Protein AF-A0A0M8XCL8-F1 (afdb_monomer)

Secondary structure (DSSP, 8-state):
-HHHHHHHHHIIIIITTPPTT-PPP---THHHH---GGGHHHHHHHHHHHHHHHT-PPPPSS-SS---

Mean predicted aligned error: 4.46 Å

Solvent-accessible surface area (backbone atoms only — not comparable to full-atom values): 4477 Å² total; per-residue (Å²): 126,64,66,63,54,54,51,49,52,47,42,70,74,67,50,65,92,54,59,86,95,54,78,84,89,80,74,52,65,44,56,79,73,44,84,53,65,92,49,42,64,60,51,46,51,52,53,51,54,53,20,63,75,68,74,46,82,77,82,50,50,98,68,89,67,83,82,127

Foldseek 3Di:
DPPVVVVVVCCVPPVPPDDPPDDDDDAAPCQVVNCPDPCRVVSVVVLVVVCVVVVHRDDRPPCDDDDD

Radius of gyration: 13.29 Å; Cα contacts (8 Å, |Δi|>4): 34; chains: 1; bounding box: 31×23×33 Å

Structure (mmCIF, N/CA/C/O backbone):
data_AF-A0A0M8XCL8-F1
#
_entry.id   AF-A0A0M8XCL8-F1
#
loop_
_atom_site.group_PDB
_atom_site.id
_atom_site.type_symbol
_atom_site.label_atom_id
_atom_site.label_alt_id
_atom_site.label_comp_id
_atom_site.label_asym_id
_atom_site.label_entity_id
_atom_site.label_seq_id
_atom_site.pdbx_PDB_ins_code
_atom_site.Cartn_x
_atom_site.Cartn_y
_atom_site.Cartn_z
_atom_site.occupancy
_atom_site.B_iso_or_equiv
_atom_site.auth_seq_id
_atom_site.auth_comp_id
_atom_site.auth_asym_id
_atom_site.auth_atom_id
_atom_site.pdbx_PDB_model_num
ATOM 1 N N . MET A 1 1 ? 16.073 -7.872 3.187 1.00 59.12 1 MET A N 1
ATOM 2 C CA . MET A 1 1 ? 16.685 -6.800 4.009 1.00 59.12 1 MET A CA 1
ATOM 3 C C . MET A 1 1 ? 15.854 -5.517 4.031 1.00 59.12 1 MET A C 1
ATOM 5 O O . MET A 1 1 ? 15.824 -4.895 5.078 1.00 59.12 1 MET A O 1
ATOM 9 N N . GLY A 1 2 ? 15.165 -5.120 2.949 1.00 77.06 2 GLY A N 1
ATOM 10 C CA . GLY A 1 2 ? 14.323 -3.909 2.954 1.00 77.06 2 GLY A CA 1
ATOM 11 C C . GLY A 1 2 ? 13.044 -4.014 3.798 1.00 77.06 2 GLY A C 1
ATOM 12 O O . GLY A 1 2 ? 12.758 -3.103 4.567 1.00 77.06 2 GLY A O 1
ATOM 13 N N . ASP A 1 3 ? 12.320 -5.134 3.705 1.00 83.38 3 ASP A N 1
ATOM 14 C CA . ASP A 1 3 ? 10.965 -5.254 4.272 1.00 83.38 3 ASP A CA 1
ATOM 15 C C . ASP A 1 3 ? 10.884 -5.032 5.797 1.00 83.38 3 ASP A C 1
ATOM 17 O O . ASP A 1 3 ? 10.019 -4.263 6.225 1.00 83.38 3 ASP A O 1
ATOM 21 N N . PRO A 1 4 ? 11.785 -5.591 6.640 1.00 85.50 4 PRO A N 1
ATOM 22 C CA . PRO A 1 4 ? 11.748 -5.315 8.078 1.00 85.50 4 PRO A CA 1
ATOM 23 C C . PRO A 1 4 ? 12.033 -3.845 8.418 1.00 85.50 4 PRO A C 1
ATOM 25 O O . PRO A 1 4 ? 11.437 -3.301 9.344 1.00 85.50 4 PRO A O 1
ATOM 28 N N . ILE A 1 5 ? 12.905 -3.175 7.654 1.00 90.62 5 ILE A N 1
ATOM 29 C CA . ILE A 1 5 ? 13.255 -1.763 7.873 1.00 90.62 5 ILE A CA 1
ATOM 30 C C . ILE A 1 5 ? 12.064 -0.859 7.527 1.00 90.62 5 ILE A C 1
ATOM 32 O O . ILE A 1 5 ? 11.727 0.038 8.300 1.00 90.62 5 ILE A O 1
ATOM 36 N N . GLU A 1 6 ? 11.398 -1.106 6.395 1.00 89.25 6 GLU A N 1
ATOM 37 C CA . GLU A 1 6 ? 10.212 -0.342 5.983 1.00 89.25 6 GLU A CA 1
ATOM 38 C C . GLU A 1 6 ? 9.059 -0.524 6.982 1.00 89.25 6 GLU A C 1
ATOM 40 O O . GLU A 1 6 ? 8.442 0.458 7.405 1.00 89.25 6 GLU A O 1
ATOM 45 N N . ALA A 1 7 ? 8.819 -1.759 7.434 1.00 88.00 7 ALA A N 1
ATOM 46 C CA . ALA A 1 7 ? 7.800 -2.049 8.438 1.00 88.00 7 ALA A CA 1
ATOM 47 C C . ALA A 1 7 ? 8.078 -1.327 9.768 1.00 88.00 7 ALA A C 1
ATOM 49 O O . ALA A 1 7 ? 7.183 -0.678 10.314 1.00 88.00 7 ALA A O 1
ATOM 50 N N . GLN A 1 8 ? 9.316 -1.378 10.267 1.00 88.75 8 GLN A N 1
ATOM 51 C CA . GLN A 1 8 ? 9.703 -0.695 11.506 1.00 88.75 8 GLN A CA 1
ATOM 52 C C . GLN A 1 8 ? 9.542 0.824 11.402 1.00 88.75 8 GLN A C 1
ATOM 54 O O . GLN A 1 8 ? 9.003 1.441 12.323 1.00 88.75 8 GLN A O 1
ATOM 59 N N . ALA A 1 9 ? 9.941 1.426 10.278 1.00 91.62 9 ALA A N 1
ATOM 60 C CA . ALA A 1 9 ? 9.759 2.856 10.048 1.00 91.62 9 ALA A CA 1
ATOM 61 C C . ALA A 1 9 ? 8.2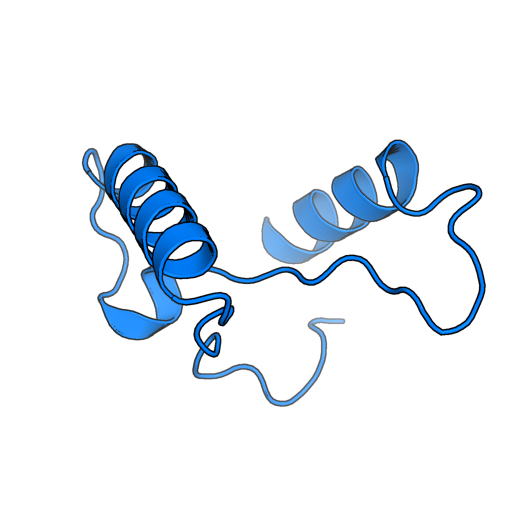71 3.246 10.077 1.00 91.62 9 ALA A C 1
ATOM 63 O O . ALA A 1 9 ? 7.887 4.195 10.763 1.00 91.62 9 ALA A O 1
ATOM 64 N N . ILE A 1 10 ? 7.410 2.471 9.409 1.00 90.19 10 ILE A N 1
ATOM 65 C CA . ILE A 1 10 ? 5.960 2.704 9.413 1.00 90.19 10 ILE A CA 1
ATOM 66 C C . ILE A 1 10 ? 5.381 2.571 10.827 1.00 90.19 10 ILE A C 1
ATOM 68 O O . ILE A 1 10 ? 4.584 3.415 11.237 1.00 90.19 10 ILE A O 1
ATOM 72 N N . VAL A 1 11 ? 5.781 1.553 11.592 1.00 88.81 11 VAL A N 1
ATOM 73 C CA . VAL A 1 11 ? 5.313 1.358 12.975 1.00 88.81 11 VAL A CA 1
ATOM 74 C C . VAL A 1 11 ? 5.751 2.516 13.873 1.00 88.81 11 VAL A C 1
ATOM 76 O O . VAL A 1 11 ? 4.941 3.029 14.647 1.00 88.81 11 VAL A O 1
ATOM 79 N N . ALA A 1 12 ? 6.997 2.972 13.745 1.00 90.69 12 ALA A N 1
ATOM 80 C CA . ALA A 1 12 ? 7.521 4.083 14.530 1.00 90.69 12 ALA A CA 1
ATOM 81 C C . ALA A 1 12 ? 6.791 5.405 14.237 1.00 90.69 12 ALA A C 1
ATOM 83 O O . ALA A 1 12 ? 6.511 6.165 15.162 1.00 90.69 12 ALA A O 1
ATOM 84 N N . THR A 1 13 ? 6.454 5.675 12.971 1.00 92.12 13 THR A N 1
ATOM 85 C CA . THR A 1 13 ? 5.830 6.945 12.561 1.00 92.12 13 THR A CA 1
ATOM 86 C C . THR A 1 13 ? 4.305 6.939 12.669 1.00 92.12 13 THR A C 1
ATOM 88 O O . THR A 1 13 ? 3.719 7.933 13.087 1.00 92.12 13 THR A O 1
ATOM 91 N N . TYR A 1 14 ? 3.650 5.837 12.300 1.00 89.12 14 TYR A N 1
ATOM 92 C CA . TYR A 1 14 ? 2.191 5.766 12.161 1.00 89.12 14 TYR A CA 1
ATOM 93 C C . TYR A 1 14 ? 1.517 4.768 13.105 1.00 89.12 14 TYR A C 1
ATOM 95 O O . TYR A 1 14 ? 0.288 4.761 13.190 1.00 89.12 14 TYR A O 1
ATOM 103 N N . GLY A 1 15 ? 2.280 3.913 13.792 1.00 86.19 15 GLY A N 1
ATOM 104 C CA . GLY A 1 15 ? 1.743 2.938 14.744 1.00 86.19 15 GLY A CA 1
ATOM 105 C C . GLY A 1 15 ? 1.414 3.533 16.115 1.00 86.19 15 GLY A C 1
ATOM 106 O O . GLY A 1 15 ? 0.514 3.041 16.792 1.00 86.19 15 GLY A O 1
ATOM 107 N N . GLN A 1 16 ? 2.097 4.609 16.513 1.00 85.19 16 GLN A N 1
ATOM 108 C CA . GLN A 1 16 ? 1.919 5.233 17.826 1.00 85.19 16 GLN A CA 1
ATOM 109 C C . GLN A 1 16 ? 0.546 5.910 17.960 1.00 85.19 16 GLN A C 1
ATOM 111 O O . GLN A 1 16 ? 0.090 6.607 17.055 1.00 85.19 16 GLN A O 1
ATOM 116 N N . GLY A 1 17 ? -0.119 5.709 19.103 1.00 85.38 17 GLY A N 1
ATOM 117 C CA . GLY A 1 17 ? -1.390 6.372 19.430 1.00 85.38 17 GLY A CA 1
ATOM 118 C C . GLY A 1 17 ? -2.605 5.908 18.617 1.00 85.38 17 GLY A C 1
ATOM 119 O O . GLY A 1 17 ? -3.657 6.548 18.674 1.00 85.38 17 GLY A O 1
ATOM 120 N N . ARG A 1 18 ? -2.498 4.808 17.858 1.00 87.38 18 ARG A N 1
ATOM 121 C CA . ARG A 1 18 ? -3.655 4.230 17.165 1.00 87.38 18 ARG A CA 1
ATOM 122 C C . ARG A 1 18 ? -4.582 3.527 18.165 1.00 87.38 18 ARG A C 1
ATOM 124 O O . ARG A 1 18 ? -4.091 2.754 18.985 1.00 87.38 18 ARG A O 1
ATOM 131 N N . PRO A 1 19 ? -5.909 3.737 18.082 1.00 90.62 19 PRO A N 1
ATOM 132 C CA . PRO A 1 19 ? -6.862 2.997 18.897 1.00 90.62 19 PRO A CA 1
ATOM 133 C C . PRO A 1 19 ? -6.755 1.491 18.663 1.00 90.62 19 PRO A C 1
ATOM 135 O O . PRO A 1 19 ? -6.564 1.037 17.528 1.00 90.62 19 PRO A O 1
ATOM 138 N N . GLU A 1 20 ? -6.952 0.725 19.731 1.00 87.50 20 GLU A N 1
ATOM 139 C CA . GLU A 1 20 ? -7.063 -0.727 19.653 1.00 87.50 20 GLU A CA 1
ATOM 140 C C . GLU A 1 20 ? -8.176 -1.129 18.666 1.00 87.50 20 GLU A C 1
ATOM 142 O O . GLU A 1 20 ? -9.189 -0.440 18.517 1.00 87.50 20 GLU A O 1
ATOM 147 N N . GLY A 1 21 ? -7.952 -2.202 17.905 1.00 87.25 21 GLY A N 1
ATOM 148 C CA . GLY A 1 21 ? -8.888 -2.662 16.871 1.00 87.25 21 GLY A CA 1
ATOM 149 C C . GLY A 1 21 ? -8.919 -1.827 15.581 1.00 87.25 21 GLY A C 1
ATOM 150 O O . GLY A 1 21 ? -9.666 -2.165 14.664 1.00 87.25 21 GLY A O 1
ATOM 151 N N . ARG A 1 22 ? -8.103 -0.768 15.451 1.00 88.12 22 ARG A N 1
ATOM 152 C CA . ARG A 1 22 ? -7.993 0.041 14.218 1.00 88.12 22 ARG A CA 1
ATOM 153 C C . ARG A 1 22 ? -6.569 0.019 13.646 1.00 88.12 22 ARG A C 1
ATOM 155 O O . ARG A 1 22 ? -5.905 1.064 13.612 1.00 88.12 22 ARG A O 1
ATOM 162 N N . PRO A 1 23 ? -6.079 -1.139 13.163 1.00 88.19 23 PRO A N 1
ATOM 163 C CA . PRO A 1 23 ? -4.724 -1.246 12.633 1.00 88.19 23 PRO A CA 1
ATOM 164 C C . PRO A 1 23 ? -4.519 -0.340 11.413 1.00 88.1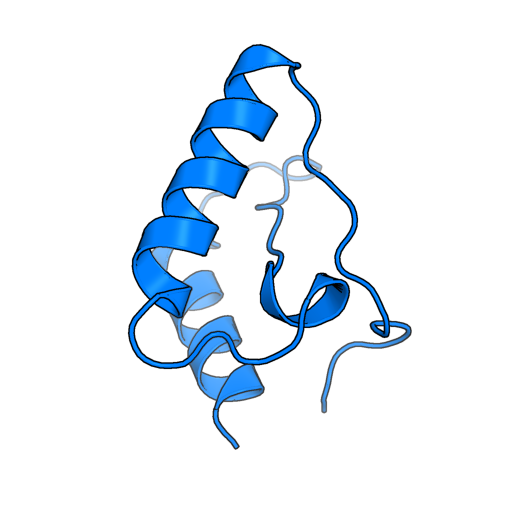9 23 PRO A C 1
ATOM 166 O 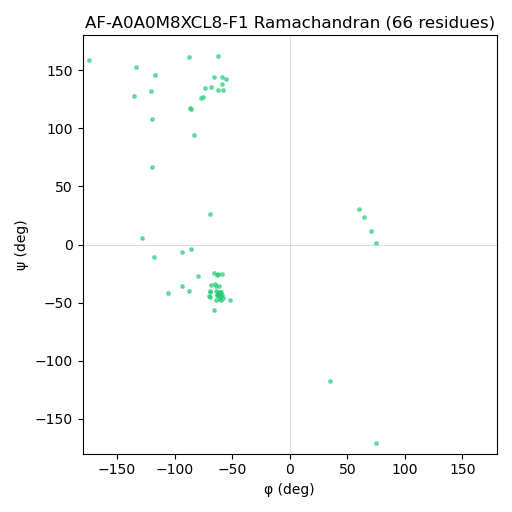O . PRO A 1 23 ? -5.471 0.143 10.791 1.00 88.19 23 PRO A O 1
ATOM 169 N N . LEU A 1 24 ? -3.256 -0.078 11.083 1.00 88.50 24 LEU A N 1
ATOM 170 C CA . LEU A 1 24 ? -2.897 0.462 9.779 1.00 88.50 24 LEU A CA 1
ATOM 171 C C . LEU A 1 24 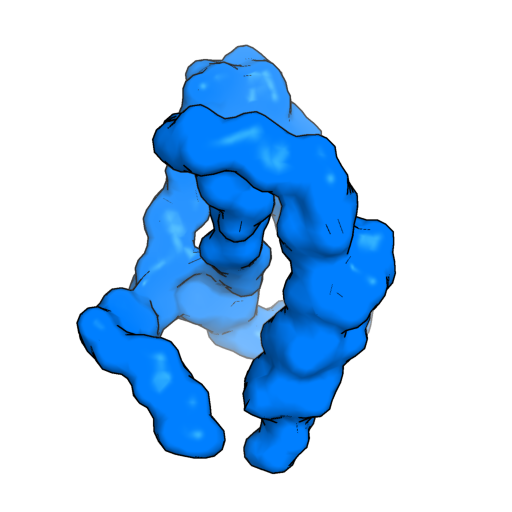? -2.750 -0.712 8.812 1.00 88.50 24 LEU A C 1
ATOM 173 O O . LEU A 1 24 ? -1.886 -1.564 8.996 1.00 88.50 24 LEU A O 1
ATOM 177 N N . TRP A 1 25 ? -3.595 -0.754 7.788 1.00 89.75 25 TRP A N 1
ATOM 178 C CA . TRP A 1 25 ? -3.490 -1.775 6.756 1.00 89.75 25 TRP A CA 1
ATOM 179 C C . TRP A 1 25 ? -2.354 -1.443 5.789 1.00 89.75 25 TRP A C 1
ATOM 181 O O . TRP A 1 25 ? -2.324 -0.353 5.217 1.00 89.75 25 TRP A O 1
ATOM 191 N N . LEU A 1 26 ? -1.440 -2.395 5.594 1.00 89.31 26 LEU A N 1
ATOM 192 C CA . LEU A 1 26 ? -0.287 -2.266 4.706 1.00 89.31 26 LEU A CA 1
ATOM 193 C C . LEU A 1 26 ? -0.363 -3.295 3.576 1.00 89.31 26 LEU A C 1
ATOM 195 O O . LEU A 1 26 ? -0.824 -4.421 3.763 1.00 89.31 26 LEU A O 1
ATOM 199 N N . GLY A 1 27 ? 0.109 -2.922 2.387 1.00 90.06 27 GLY A N 1
ATOM 200 C CA . GLY A 1 27 ? 0.205 -3.874 1.294 1.00 90.06 27 GLY A CA 1
ATOM 201 C C . GLY A 1 27 ? 0.886 -3.346 0.043 1.00 90.06 27 GLY A C 1
ATOM 202 O O . GLY A 1 27 ? 0.874 -2.147 -0.223 1.00 90.06 27 GLY A O 1
ATOM 203 N N . SER A 1 28 ? 1.390 -4.253 -0.792 1.00 91.12 28 SER A N 1
ATOM 204 C CA . SER A 1 28 ? 2.203 -3.920 -1.969 1.00 91.12 28 SER A CA 1
ATOM 205 C C . SER A 1 28 ? 1.574 -4.419 -3.267 1.00 91.12 28 SER A C 1
ATOM 207 O O . SER A 1 28 ? 1.21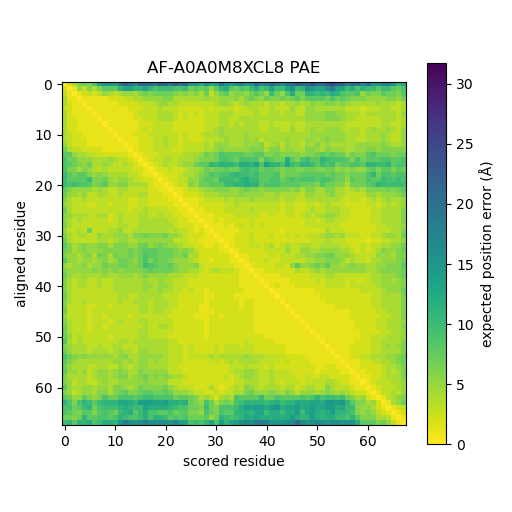2 -5.589 -3.378 1.00 91.12 28 SER A O 1
ATOM 209 N N . LEU A 1 29 ? 1.501 -3.545 -4.279 1.00 93.81 29 LEU A N 1
ATOM 210 C CA . LEU A 1 29 ? 1.066 -3.922 -5.632 1.00 93.81 29 LEU A CA 1
ATOM 211 C C . LEU A 1 29 ? 2.020 -4.937 -6.285 1.00 93.81 29 LEU A C 1
ATOM 213 O O . LEU A 1 29 ? 1.606 -5.727 -7.130 1.00 93.81 29 LEU A O 1
ATOM 217 N N . LYS A 1 30 ? 3.299 -4.942 -5.882 1.00 91.81 30 LYS A N 1
ATOM 218 C CA . LYS A 1 30 ? 4.331 -5.800 -6.485 1.00 91.81 30 LYS A CA 1
ATOM 219 C C . LYS A 1 30 ? 4.026 -7.288 -6.314 1.00 91.81 30 LYS A C 1
ATOM 221 O O . LYS A 1 30 ? 4.442 -8.086 -7.142 1.00 91.81 30 LYS A O 1
ATOM 226 N N . SER A 1 31 ? 3.260 -7.643 -5.282 1.00 89.12 31 SER A N 1
ATOM 227 C CA . SER A 1 31 ? 2.814 -9.021 -5.061 1.00 89.12 31 SER A CA 1
ATOM 228 C C . SER A 1 31 ? 1.866 -9.534 -6.153 1.00 89.12 31 SER A C 1
ATOM 230 O O . SER A 1 31 ? 1.795 -10.734 -6.375 1.00 89.12 31 SER A O 1
ATOM 232 N N . ASN A 1 32 ? 1.157 -8.643 -6.855 1.00 91.69 32 ASN A N 1
ATOM 233 C CA . ASN A 1 32 ? 0.183 -9.009 -7.885 1.00 91.69 32 ASN A CA 1
ATOM 234 C C . ASN A 1 32 ? 0.789 -9.030 -9.294 1.00 91.69 32 ASN A C 1
ATOM 236 O O . ASN A 1 32 ? 0.371 -9.834 -10.120 1.00 91.69 32 ASN A O 1
ATOM 240 N N . ILE A 1 33 ? 1.730 -8.124 -9.585 1.00 91.94 33 ILE A N 1
ATOM 241 C CA . ILE A 1 33 ? 2.221 -7.882 -10.958 1.00 91.94 33 ILE A CA 1
ATOM 242 C C . ILE A 1 33 ? 3.751 -7.923 -11.092 1.00 91.94 33 ILE A C 1
ATOM 244 O O . ILE A 1 33 ? 4.291 -7.598 -12.147 1.00 91.94 33 ILE A O 1
ATOM 248 N N . GLY A 1 34 ? 4.467 -8.279 -10.025 1.00 89.88 34 GLY A N 1
ATOM 249 C CA . GLY A 1 34 ? 5.925 -8.225 -9.972 1.00 89.88 34 GLY A CA 1
ATOM 250 C C . GLY A 1 34 ? 6.483 -6.804 -9.819 1.00 89.88 34 GLY A C 1
ATOM 251 O O . GLY A 1 34 ? 5.772 -5.827 -9.559 1.00 89.88 34 GLY A O 1
ATOM 252 N N . HIS A 1 35 ? 7.804 -6.669 -9.948 1.00 92.50 35 HIS A N 1
ATOM 253 C CA . HIS A 1 35 ? 8.480 -5.383 -9.800 1.00 92.50 35 HIS A CA 1
ATOM 254 C C . HIS A 1 35 ? 8.427 -4.582 -11.106 1.00 92.50 35 HIS A C 1
ATOM 256 O O . HIS A 1 35 ? 9.323 -4.670 -11.940 1.00 92.50 35 HIS A O 1
ATOM 262 N N . ALA A 1 36 ? 7.432 -3.704 -11.237 1.00 92.50 36 ALA A N 1
ATOM 263 C CA . ALA A 1 36 ? 7.222 -2.840 -12.409 1.00 92.50 36 ALA A CA 1
ATOM 264 C C . ALA A 1 36 ? 8.277 -1.715 -12.603 1.00 92.50 36 ALA A C 1
ATOM 266 O O . ALA A 1 36 ? 7.972 -0.665 -13.158 1.00 92.50 36 ALA A O 1
ATOM 267 N N . GLN A 1 37 ? 9.505 -1.904 -12.106 1.00 93.88 37 GLN A N 1
ATOM 268 C CA . GLN A 1 37 ? 10.631 -0.955 -12.125 1.00 93.88 37 GLN A CA 1
ATOM 269 C C . GLN A 1 37 ? 10.220 0.521 -11.966 1.00 93.88 37 GLN A C 1
ATOM 271 O O . GLN A 1 37 ? 9.649 0.879 -10.936 1.00 93.88 37 GLN A O 1
ATOM 276 N N . ALA A 1 38 ? 10.484 1.368 -12.968 1.00 93.75 38 ALA A N 1
ATOM 277 C CA . ALA A 1 38 ? 10.183 2.800 -12.947 1.00 93.75 38 ALA A CA 1
ATOM 278 C C . ALA A 1 38 ? 8.686 3.105 -12.747 1.00 93.75 38 ALA A C 1
ATOM 280 O O . ALA A 1 38 ? 8.332 4.146 -12.199 1.00 93.75 38 ALA A O 1
ATOM 281 N N . ALA A 1 39 ? 7.801 2.178 -13.123 1.00 94.06 39 ALA A N 1
ATOM 282 C CA . ALA A 1 39 ? 6.360 2.313 -12.943 1.00 94.06 39 ALA A CA 1
ATOM 283 C C . ALA A 1 39 ? 5.864 1.851 -11.559 1.00 94.06 39 ALA A C 1
ATOM 285 O O . ALA A 1 39 ? 4.683 2.008 -11.248 1.00 94.06 39 ALA A O 1
ATOM 286 N N . ALA A 1 40 ? 6.728 1.308 -10.692 1.00 92.44 40 ALA A N 1
ATOM 287 C CA . ALA A 1 40 ? 6.306 0.785 -9.391 1.00 92.44 40 ALA A CA 1
ATOM 288 C C . ALA A 1 40 ? 5.674 1.859 -8.486 1.00 92.44 40 ALA A C 1
ATOM 290 O O . ALA A 1 40 ? 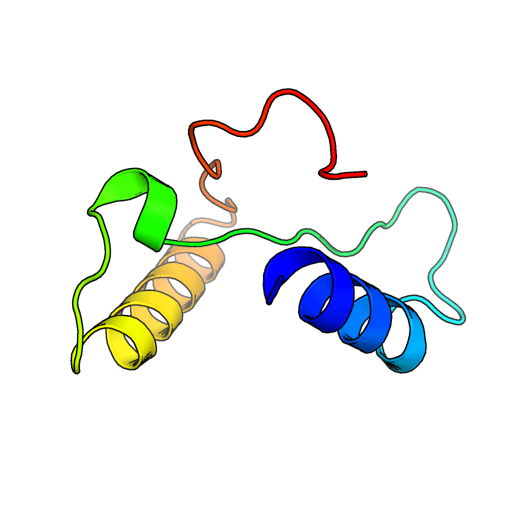4.730 1.557 -7.756 1.00 92.44 40 ALA A O 1
ATOM 291 N N . GLY A 1 41 ? 6.170 3.101 -8.550 1.00 93.19 41 GLY A N 1
ATOM 292 C CA . GLY A 1 41 ? 5.627 4.223 -7.780 1.00 93.19 41 GLY A CA 1
ATOM 293 C C . GLY A 1 41 ? 4.209 4.590 -8.220 1.00 93.19 41 GLY A C 1
ATOM 294 O O . GLY A 1 41 ? 3.276 4.541 -7.419 1.00 93.19 41 GLY A O 1
ATOM 295 N N . VAL A 1 42 ? 4.027 4.886 -9.512 1.00 97.06 42 VAL A N 1
ATOM 296 C CA . VAL A 1 42 ? 2.712 5.263 -10.058 1.00 97.06 42 VAL A CA 1
ATOM 297 C C . VAL A 1 42 ? 1.696 4.124 -9.959 1.00 97.06 42 VAL A C 1
ATOM 299 O O . VAL A 1 42 ? 0.537 4.373 -9.635 1.00 97.06 42 VAL A O 1
ATOM 302 N N . GLY A 1 43 ? 2.122 2.868 -10.126 1.00 96.12 43 GLY A N 1
ATOM 303 C CA . GLY A 1 43 ? 1.254 1.711 -9.910 1.00 96.12 43 GLY A CA 1
ATOM 304 C C . GLY A 1 43 ? 0.698 1.666 -8.482 1.00 96.12 43 GLY A C 1
ATOM 305 O O . GLY A 1 43 ? -0.499 1.458 -8.289 1.00 96.12 43 GLY A O 1
ATOM 306 N N . GLY A 1 44 ? 1.535 1.937 -7.476 1.00 94.38 44 GLY A N 1
ATOM 307 C CA . GLY A 1 44 ? 1.094 2.036 -6.082 1.00 94.38 44 GLY A CA 1
ATOM 308 C C . GLY A 1 44 ? 0.056 3.140 -5.854 1.00 94.38 44 GLY A C 1
ATOM 309 O O . GLY A 1 44 ? -0.934 2.911 -5.160 1.00 94.38 44 GLY A O 1
ATOM 310 N N . VAL A 1 45 ? 0.230 4.304 -6.485 1.00 96.69 45 VAL A N 1
ATOM 311 C CA . VAL A 1 45 ? -0.742 5.410 -6.411 1.00 96.69 45 VAL A CA 1
ATOM 312 C C . VAL A 1 45 ? -2.076 5.011 -7.038 1.00 96.69 45 VAL A C 1
ATOM 314 O O . VAL A 1 45 ? -3.118 5.187 -6.408 1.00 96.69 45 VAL A O 1
ATOM 317 N N . ILE A 1 46 ? -2.053 4.416 -8.234 1.00 96.94 46 ILE A N 1
ATOM 318 C CA . ILE A 1 46 ? -3.263 3.937 -8.919 1.00 96.94 46 ILE A CA 1
ATOM 319 C C . ILE A 1 46 ? -4.009 2.922 -8.042 1.00 96.94 46 ILE A C 1
ATOM 321 O O . ILE A 1 46 ? -5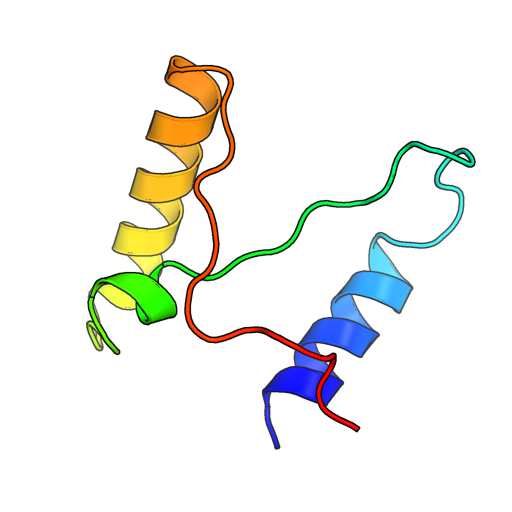.214 3.069 -7.843 1.00 96.94 46 ILE A O 1
ATOM 325 N N . LYS A 1 47 ? -3.297 1.951 -7.445 1.00 96.06 47 LYS A N 1
ATOM 326 C CA . LYS A 1 47 ? -3.883 0.990 -6.492 1.00 96.06 47 LYS A CA 1
ATOM 327 C C . LYS A 1 47 ? -4.646 1.711 -5.379 1.00 96.06 47 LYS A C 1
ATOM 329 O O . LYS A 1 47 ? -5.761 1.313 -5.055 1.00 96.06 47 LYS A O 1
ATOM 334 N N . MET A 1 48 ? -4.050 2.739 -4.775 1.00 96.69 48 MET A N 1
ATOM 335 C CA . MET A 1 48 ? -4.671 3.447 -3.654 1.00 96.69 48 MET A CA 1
ATOM 336 C C . MET A 1 48 ? -5.892 4.262 -4.080 1.00 96.69 48 MET A C 1
ATOM 338 O O . MET A 1 48 ? -6.897 4.245 -3.372 1.00 96.69 48 MET A O 1
ATOM 342 N N . VAL A 1 49 ? -5.839 4.918 -5.242 1.00 97.69 49 VAL A N 1
ATOM 343 C CA . VAL A 1 49 ? -6.993 5.643 -5.800 1.00 97.69 49 VAL A CA 1
ATOM 344 C C . VAL A 1 49 ? -8.166 4.691 -6.034 1.00 97.69 49 VAL A C 1
ATOM 346 O O . VAL A 1 49 ? -9.281 4.973 -5.597 1.00 97.69 49 VAL A O 1
ATOM 349 N N . GLU A 1 50 ? -7.921 3.538 -6.654 1.00 97.75 50 GLU A N 1
ATOM 350 C CA . GLU A 1 50 ? -8.967 2.542 -6.912 1.00 97.75 50 GLU A CA 1
ATOM 351 C C . GLU A 1 50 ? -9.486 1.887 -5.620 1.00 97.75 50 GLU A C 1
ATOM 353 O O . GLU A 1 50 ? -10.687 1.655 -5.481 1.00 97.75 50 GLU A O 1
ATOM 358 N N . ALA A 1 51 ? -8.621 1.670 -4.624 1.00 96.75 51 ALA A N 1
ATOM 359 C CA . ALA A 1 51 ? -9.034 1.165 -3.314 1.00 96.75 51 ALA A CA 1
ATOM 360 C C . ALA A 1 51 ? -9.989 2.129 -2.589 1.00 96.75 51 ALA A C 1
ATOM 362 O O . ALA A 1 51 ? -10.979 1.699 -1.997 1.00 96.75 51 ALA A O 1
ATOM 363 N N . MET A 1 52 ? -9.721 3.437 -2.658 1.00 96.62 52 MET A N 1
ATOM 364 C CA . MET A 1 52 ? -10.592 4.465 -2.080 1.00 96.62 52 MET A CA 1
ATOM 365 C C . MET A 1 52 ? -11.918 4.577 -2.834 1.00 96.62 52 MET A C 1
ATOM 367 O O . MET A 1 52 ? -12.963 4.688 -2.197 1.00 96.62 52 MET A O 1
ATOM 371 N N . ARG A 1 53 ? -11.890 4.502 -4.172 1.00 97.94 53 ARG A N 1
ATOM 372 C CA . ARG A 1 53 ? -13.100 4.530 -5.013 1.00 97.94 53 ARG A CA 1
ATOM 373 C C . ARG A 1 53 ? -14.053 3.383 -4.698 1.00 97.94 53 ARG A C 1
ATOM 375 O O . ARG A 1 53 ? -15.259 3.599 -4.655 1.00 97.94 53 ARG A O 1
ATOM 382 N N . HIS A 1 54 ? -13.520 2.187 -4.462 1.00 97.44 54 HIS A N 1
ATOM 383 C CA . HIS A 1 54 ? -14.328 1.002 -4.170 1.00 97.44 54 HIS A CA 1
ATOM 384 C C . HIS A 1 54 ? -14.537 0.740 -2.673 1.00 97.44 54 HIS A C 1
ATOM 386 O O . HIS A 1 54 ? -15.283 -0.168 -2.321 1.00 97.44 54 HIS A O 1
ATOM 392 N N . GLY A 1 55 ? -13.888 1.498 -1.783 1.00 95.31 55 GLY A N 1
ATOM 393 C CA . GLY A 1 55 ? -13.955 1.269 -0.336 1.00 95.31 55 GLY A CA 1
ATOM 394 C C . GLY A 1 55 ? -13.356 -0.073 0.108 1.00 95.31 55 GLY A C 1
ATOM 395 O O . GLY A 1 55 ? -13.725 -0.593 1.158 1.00 95.31 55 GLY A O 1
ATOM 396 N N . VAL A 1 56 ? -12.447 -0.649 -0.685 1.00 94.19 56 VAL A N 1
ATOM 397 C CA . VAL A 1 56 ? -11.854 -1.974 -0.452 1.00 94.19 56 VAL A CA 1
ATOM 398 C C . VAL A 1 56 ? -10.353 -1.900 -0.676 1.00 94.19 56 VAL A C 1
ATOM 400 O O . VAL A 1 56 ? -9.902 -1.482 -1.739 1.00 94.19 56 VAL A O 1
ATOM 403 N N . LEU A 1 57 ? -9.566 -2.363 0.296 1.00 93.50 57 LEU A N 1
ATOM 404 C CA . LEU A 1 57 ? -8.125 -2.522 0.123 1.00 93.50 57 LEU A CA 1
ATOM 405 C C . LEU A 1 57 ? -7.818 -3.903 -0.488 1.00 93.50 57 LEU A C 1
ATOM 407 O O . LEU A 1 57 ? -8.102 -4.916 0.155 1.00 93.50 57 LEU A O 1
ATOM 411 N N . PRO A 1 58 ? -7.222 -3.982 -1.693 1.00 92.31 58 PRO A N 1
ATOM 412 C CA . PRO A 1 58 ? -6.905 -5.263 -2.317 1.00 92.31 58 PRO A CA 1
ATOM 413 C C . PRO A 1 58 ? -5.849 -6.049 -1.535 1.00 92.31 58 PRO A C 1
ATOM 415 O O . PRO A 1 58 ? -4.893 -5.471 -1.003 1.00 92.31 58 PRO A O 1
ATOM 418 N N . LYS A 1 59 ? -6.000 -7.378 -1.524 1.00 91.62 59 LYS A N 1
ATOM 419 C CA . LYS A 1 59 ? -5.098 -8.310 -0.839 1.00 91.62 59 LYS A CA 1
ATOM 420 C C . LYS A 1 59 ? -3.675 -8.237 -1.413 1.00 91.62 59 LYS A C 1
ATOM 422 O O . LYS A 1 59 ? -3.486 -8.315 -2.626 1.00 91.62 59 LYS A O 1
ATOM 427 N N . THR A 1 60 ? -2.683 -8.164 -0.525 1.00 91.31 60 THR A N 1
ATOM 428 C CA . THR A 1 60 ? -1.279 -8.468 -0.849 1.00 91.31 60 THR A CA 1
ATOM 429 C C . THR A 1 60 ? -1.116 -9.980 -0.946 1.00 91.31 60 THR A C 1
ATOM 431 O O . THR A 1 60 ? -1.528 -10.703 -0.038 1.00 91.31 60 THR A O 1
ATOM 434 N N . LEU A 1 61 ? -0.560 -10.466 -2.050 1.00 89.38 61 LEU A N 1
ATOM 435 C CA . LEU A 1 61 ? -0.372 -11.897 -2.290 1.00 89.38 61 LEU A CA 1
ATOM 436 C C . LEU A 1 61 ? 0.956 -12.394 -1.707 1.00 89.38 61 LEU A C 1
ATOM 438 O O . LEU A 1 61 ? 1.869 -11.604 -1.480 1.0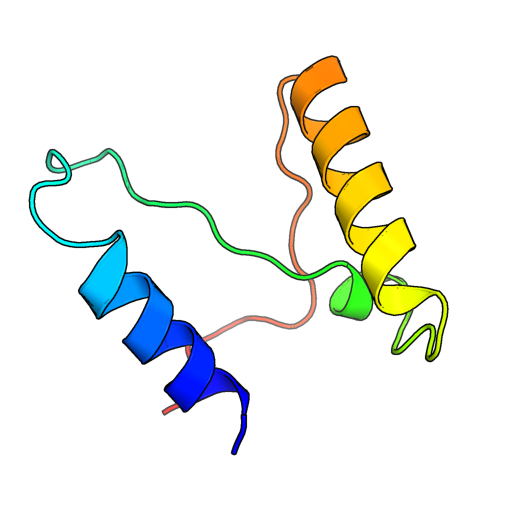0 89.38 61 LEU A O 1
ATOM 442 N N . HIS A 1 62 ? 1.056 -13.713 -1.515 1.00 88.06 62 HIS A N 1
ATOM 443 C CA . HIS A 1 62 ? 2.281 -14.410 -1.092 1.00 88.06 62 HIS A CA 1
ATOM 444 C C . HIS A 1 62 ? 2.834 -13.955 0.271 1.00 88.06 62 HIS A C 1
ATOM 446 O O . HIS A 1 62 ? 4.039 -13.983 0.494 1.00 88.06 62 HIS A O 1
ATOM 452 N N . VAL A 1 63 ? 1.942 -13.523 1.167 1.00 82.81 63 VAL A N 1
ATOM 453 C CA . VAL A 1 63 ? 2.252 -13.207 2.564 1.00 82.81 63 VAL A CA 1
ATOM 454 C C . VAL A 1 63 ? 1.416 -14.133 3.436 1.00 82.81 63 VAL A C 1
ATOM 456 O O . VAL A 1 63 ? 0.198 -13.959 3.509 1.00 82.81 63 VAL A O 1
ATOM 459 N N . ASP A 1 64 ? 2.078 -15.100 4.064 1.00 75.44 64 ASP A N 1
ATOM 460 C CA . ASP A 1 64 ? 1.450 -16.049 4.989 1.00 75.44 64 ASP A CA 1
ATOM 461 C C . ASP A 1 64 ? 1.818 -15.723 6.443 1.00 75.44 64 ASP A C 1
ATOM 463 O O . ASP A 1 64 ? 0.946 -15.677 7.308 1.00 75.44 64 ASP A O 1
ATOM 467 N N . GLU A 1 65 ? 3.084 -15.384 6.698 1.00 75.19 65 GLU A N 1
ATOM 468 C CA . GLU A 1 65 ? 3.592 -14.965 8.006 1.00 75.19 65 GLU A CA 1
ATOM 469 C C . GLU A 1 65 ? 4.466 -13.705 7.870 1.00 75.19 65 GLU A C 1
ATOM 471 O O . GLU A 1 65 ? 5.044 -13.470 6.801 1.00 75.19 65 GLU A O 1
ATOM 476 N N . PRO A 1 66 ? 4.564 -12.861 8.917 1.00 73.75 66 PRO A N 1
ATOM 477 C CA . PRO A 1 66 ? 5.489 -11.735 8.920 1.00 73.75 66 PRO A CA 1
ATOM 478 C C . PRO A 1 66 ? 6.930 -12.222 8.744 1.00 73.75 66 PRO A C 1
ATOM 480 O O . PRO A 1 66 ? 7.343 -13.192 9.377 1.00 73.75 66 PRO A O 1
ATOM 483 N N . THR A 1 67 ? 7.711 -11.521 7.924 1.00 74.50 67 THR A N 1
ATOM 484 C CA . THR A 1 67 ? 9.156 -11.753 7.836 1.00 74.50 67 THR A CA 1
ATOM 485 C C . THR A 1 67 ? 9.797 -11.549 9.220 1.00 74.50 67 THR A C 1
ATOM 487 O O . THR A 1 67 ? 9.486 -10.530 9.845 1.00 74.50 67 THR A O 1
ATOM 490 N N . PRO A 1 68 ? 10.664 -12.471 9.691 1.00 65.88 68 PRO A N 1
ATOM 491 C CA . PRO A 1 68 ? 11.390 -12.331 10.957 1.00 65.88 68 PRO A CA 1
ATOM 492 C C . PRO A 1 68 ? 12.244 -11.061 11.051 1.00 65.88 68 PRO A C 1
ATOM 494 O O . PRO A 1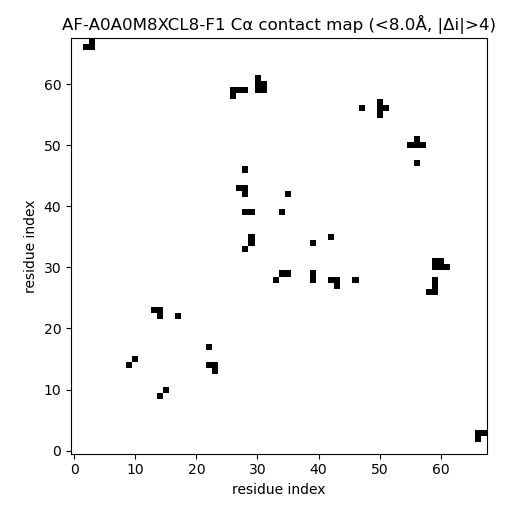 68 ? 12.772 -10.609 10.003 1.00 65.88 68 PRO A O 1
#

Sequence (68 aa):
MGDPIEAQAIVATYGQGRPEGRPLWLGSLKSNIGHAQAAAGVGGVIKMVEAMRHGVLPKTLHVDEPTP

pLDDT: mean 89.42, std 7.29, range [59.12, 97.94]